Protein AF-A0A931AMH1-F1 (afdb_monomer)

Radius of gyration: 20.1 Å; Cα contacts (8 Å, |Δi|>4): 248; chains: 1; bounding box: 50×24×52 Å

Nearest PDB structures (foldseek):
  8dss-assembly1_B  TM=9.669E-01  e=6.186E-05  Geobacillus stearothermophilus ATCC 7953
  2oce-assembly1_A  TM=9.266E-01  e=1.144E-02  Pseudomonas aeruginosa PAO1
  3bzk-assembly1_A  TM=8.838E-01  e=1.573E-02  Pseudomonas aeruginosa
  5ol9-assembly1_A  TM=8.889E-01  e=2.972E-02  Homo sapiens
  8dl1-assembly4_D  TM=6.993E-01  e=5.617E-02  Bacteroides ovatus ATCC 8483

Sequence (151 aa):
MININTANLKELQNVKGIGQKTAESIIEYRNNNGEFSYLRDLLEINGIGAKTLESIKPQITAGEGDDIKNTTIEFNPEEYDLDQPEQVHLVGSMNNWDPADKSYPLKKGEGEVWKNTFKLKEGAEYKIMYDSSSWEEDKHVGYYGSNLVVE

Secondary structure (DSSP, 8-state):
-EETTT--HHHHHTSTT--HHHHHHHHHHHHHH---SSGGGGGGSTT--HHHHHHHGGGEE-STTTTEEEEEEEE-GGGGT----S-EEEEEGGGTT-TT--SSB-EE-SSS-EEEEEEEETT--EEEEES-S-GGG--EEE--S---B--

Structure (mmCIF, N/CA/C/O backbone):
data_AF-A0A931AMH1-F1
#
_entry.id   AF-A0A931AMH1-F1
#
loop_
_atom_site.group_PDB
_atom_site.id
_atom_site.type_symbol
_atom_site.label_atom_id
_atom_site.label_alt_id
_atom_site.label_comp_id
_atom_site.label_asym_id
_atom_site.label_entity_id
_atom_site.label_seq_id
_atom_site.pdbx_PDB_ins_code
_atom_site.Cartn_x
_atom_site.Cartn_y
_atom_site.Cartn_z
_atom_site.occupancy
_atom_site.B_iso_or_equiv
_atom_site.auth_seq_id
_atom_site.auth_comp_id
_atom_site.auth_asym_id
_atom_site.auth_atom_id
_atom_site.pdbx_PDB_model_num
ATOM 1 N N . MET A 1 1 ? -1.155 3.596 17.320 1.00 85.62 1 MET A N 1
ATOM 2 C CA . MET A 1 1 ? -2.426 3.424 16.587 1.00 85.62 1 MET A CA 1
ATOM 3 C C . MET A 1 1 ? -3.302 2.458 17.367 1.00 85.62 1 MET A C 1
ATOM 5 O O . MET A 1 1 ? -2.756 1.605 18.057 1.00 85.62 1 MET A O 1
ATOM 9 N N . ILE A 1 2 ? -4.620 2.618 17.303 1.00 94.62 2 ILE A N 1
ATOM 10 C CA . ILE A 1 2 ? -5.613 1.740 17.935 1.00 94.62 2 ILE A CA 1
ATOM 11 C C . ILE A 1 2 ? -6.094 0.731 16.889 1.00 94.62 2 ILE A C 1
ATOM 13 O O . ILE A 1 2 ? -6.515 1.128 15.806 1.00 94.62 2 ILE A O 1
ATOM 17 N N . ASN A 1 3 ? -6.022 -0.564 17.196 1.00 95.62 3 ASN A N 1
ATOM 18 C CA . ASN A 1 3 ? -6.465 -1.600 16.266 1.00 95.62 3 ASN A CA 1
ATOM 19 C C . ASN A 1 3 ? -7.995 -1.758 16.328 1.00 95.62 3 ASN A C 1
ATOM 21 O O . ASN A 1 3 ? -8.531 -2.145 17.363 1.00 95.62 3 ASN A O 1
ATOM 25 N N . ILE A 1 4 ? -8.700 -1.488 15.229 1.00 96.62 4 ILE A N 1
ATOM 26 C CA . ILE A 1 4 ? -10.172 -1.529 15.182 1.00 96.62 4 ILE A CA 1
ATOM 27 C C . ILE A 1 4 ? -10.767 -2.935 15.308 1.00 96.62 4 ILE A C 1
ATOM 29 O O . ILE A 1 4 ? -11.938 -3.054 15.663 1.00 96.62 4 ILE A O 1
ATOM 33 N N . ASN A 1 5 ? -9.988 -3.990 15.069 1.00 96.44 5 ASN A N 1
ATOM 34 C CA . ASN A 1 5 ? -10.425 -5.382 15.181 1.00 96.44 5 ASN A CA 1
ATOM 35 C C . ASN A 1 5 ? -10.315 -5.918 16.613 1.00 96.44 5 ASN A C 1
ATOM 37 O O . ASN A 1 5 ? -11.096 -6.779 17.008 1.00 96.44 5 ASN A O 1
ATOM 41 N N . THR A 1 6 ? -9.426 -5.353 17.435 1.00 96.31 6 THR A N 1
ATOM 42 C CA . THR A 1 6 ? -9.176 -5.851 18.801 1.00 96.31 6 THR A CA 1
ATOM 43 C C . THR A 1 6 ? -9.514 -4.855 19.905 1.00 96.31 6 THR A C 1
ATOM 45 O O . THR A 1 6 ? -9.796 -5.269 21.029 1.00 96.31 6 THR A O 1
ATOM 48 N N . ALA A 1 7 ? -9.557 -3.554 19.602 1.00 97.56 7 ALA A N 1
ATOM 49 C CA . ALA A 1 7 ? -9.831 -2.515 20.587 1.00 97.56 7 ALA A CA 1
ATOM 50 C C . ALA A 1 7 ? -11.196 -2.704 21.254 1.00 97.56 7 ALA A C 1
ATOM 52 O O . ALA A 1 7 ? -12.192 -3.050 20.607 1.00 97.56 7 ALA A O 1
ATOM 53 N N . ASN A 1 8 ? -11.247 -2.449 22.556 1.00 97.81 8 ASN A N 1
ATOM 54 C CA . ASN A 1 8 ? -12.484 -2.413 23.321 1.00 97.81 8 ASN A CA 1
ATOM 55 C C . ASN A 1 8 ? -13.201 -1.057 23.179 1.00 97.81 8 ASN A C 1
ATOM 57 O O . ASN A 1 8 ? -12.676 -0.090 22.625 1.00 97.81 8 ASN A O 1
ATOM 61 N N . LEU A 1 9 ? -14.414 -0.967 23.730 1.00 97.69 9 LEU A N 1
ATOM 62 C CA . LEU A 1 9 ? -15.271 0.213 23.603 1.00 97.69 9 LEU A CA 1
ATOM 63 C C . LEU A 1 9 ? -14.611 1.512 24.105 1.00 97.69 9 LEU A C 1
ATOM 65 O O . LEU A 1 9 ? -14.827 2.575 23.526 1.00 97.69 9 LEU A O 1
ATOM 69 N N . LYS A 1 10 ? -13.826 1.452 25.189 1.00 97.44 10 LYS A N 1
ATOM 7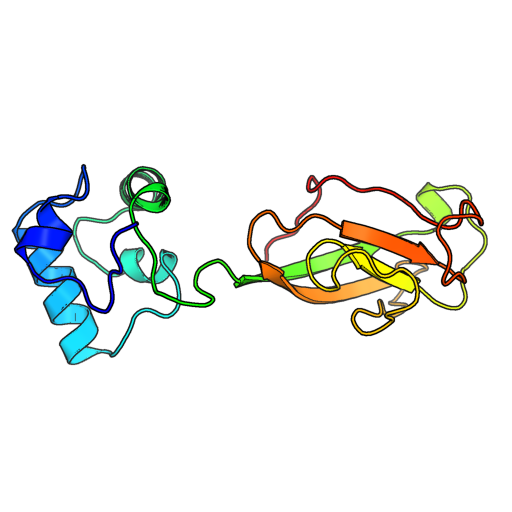0 C CA . LYS A 1 10 ? -13.149 2.637 25.743 1.00 97.44 10 LYS A CA 1
ATOM 71 C C . LYS A 1 10 ? -11.965 3.053 24.879 1.00 97.44 10 LYS A C 1
ATOM 73 O O . LYS A 1 10 ? -11.748 4.242 24.685 1.00 97.44 10 LYS A O 1
ATOM 78 N N . GLU A 1 11 ? -11.218 2.087 24.355 1.00 97.81 11 GLU A N 1
ATOM 79 C CA . GLU A 1 11 ? -10.095 2.348 23.455 1.00 97.81 11 GLU A CA 1
ATOM 80 C C . GLU A 1 11 ? -10.569 3.001 22.158 1.00 97.81 11 GLU A C 1
ATOM 82 O O . GLU A 1 11 ? -10.016 4.022 21.765 1.00 97.81 11 GLU A O 1
ATOM 87 N N . LEU A 1 12 ? -11.643 2.492 21.547 1.00 97.81 12 LEU A N 1
ATOM 88 C CA . LEU A 1 12 ? -12.232 3.095 20.346 1.00 97.81 12 LEU A CA 1
ATOM 89 C C . LEU A 1 12 ? -12.693 4.540 20.583 1.00 97.81 12 LEU A C 1
ATOM 91 O O . LEU A 1 12 ? -12.481 5.396 19.731 1.00 97.81 12 LEU A O 1
ATOM 95 N N . GLN A 1 13 ? -13.253 4.842 21.757 1.00 97.19 13 GLN A N 1
ATOM 96 C CA . GLN A 1 13 ? -13.655 6.207 22.124 1.00 97.19 13 GLN A CA 1
ATOM 97 C C . GLN A 1 13 ? -12.479 7.173 22.342 1.00 97.19 13 GLN A C 1
ATOM 99 O O . GLN A 1 13 ? -12.686 8.385 22.365 1.00 97.19 13 GLN A O 1
ATOM 104 N N . ASN A 1 14 ? -11.245 6.677 22.479 1.00 96.75 14 ASN A N 1
ATOM 105 C CA . ASN A 1 14 ? -10.063 7.543 22.540 1.00 96.75 14 ASN A CA 1
ATOM 106 C C . ASN A 1 14 ? -9.655 8.081 21.159 1.00 96.75 14 ASN A C 1
ATOM 108 O O . ASN A 1 14 ? -8.853 9.013 21.079 1.00 96.75 14 ASN A O 1
ATOM 112 N N . VAL A 1 15 ? -10.194 7.519 20.072 1.00 96.69 15 VAL A N 1
ATOM 113 C CA . VAL A 1 15 ? -9.970 8.019 18.714 1.00 96.69 15 VAL A CA 1
ATOM 114 C C . VAL A 1 15 ? -10.771 9.305 18.528 1.00 96.69 15 VAL A C 1
ATOM 116 O O . VAL A 1 15 ? -12.004 9.302 18.559 1.00 96.69 15 VAL A O 1
ATOM 119 N N . LYS A 1 16 ? -10.086 10.432 18.306 1.00 94.75 16 LYS A N 1
ATOM 120 C CA . LYS A 1 16 ? -10.756 11.728 18.128 1.00 94.75 16 LYS A CA 1
ATOM 121 C C . LYS A 1 16 ? -11.678 11.676 16.913 1.00 94.75 16 LYS A C 1
ATOM 123 O O . LYS A 1 16 ? -11.189 11.539 15.799 1.00 94.75 16 LYS A O 1
ATOM 128 N N . GLY A 1 17 ? -12.982 11.834 17.134 1.00 92.75 17 GLY A N 1
ATOM 129 C CA . GLY A 1 17 ? -14.011 11.721 16.092 1.00 92.75 17 GLY A CA 1
ATOM 130 C C . GLY A 1 17 ? -14.864 10.452 16.186 1.00 92.75 17 GLY A C 1
ATOM 131 O O . GLY A 1 17 ? -15.881 10.376 15.504 1.00 92.75 17 GLY A O 1
ATOM 132 N N . ILE A 1 18 ? -14.515 9.501 17.060 1.00 96.56 18 ILE A N 1
ATOM 133 C CA . ILE A 1 18 ? -15.337 8.326 17.370 1.00 96.56 18 ILE A CA 1
ATOM 134 C C . ILE A 1 18 ? -16.035 8.540 18.717 1.00 96.56 18 ILE A C 1
ATOM 136 O O . ILE A 1 18 ? -15.407 8.556 19.773 1.00 96.56 18 ILE A O 1
ATOM 140 N N . GLY A 1 19 ? -17.357 8.707 18.680 1.00 96.12 19 GLY A N 1
ATOM 141 C CA . GLY A 1 19 ? -18.198 8.728 19.879 1.00 96.12 19 GLY A CA 1
ATOM 142 C C . GLY A 1 19 ? -18.664 7.329 20.290 1.00 96.12 19 GLY A C 1
ATOM 143 O O . GLY A 1 19 ? -18.517 6.372 19.532 1.00 96.12 19 GLY A O 1
ATOM 144 N N . GLN A 1 20 ? -19.298 7.223 21.462 1.00 96.94 20 GLN A N 1
ATOM 145 C CA . GLN A 1 20 ? -19.800 5.953 22.009 1.00 96.94 20 GLN A CA 1
ATOM 146 C C . GLN A 1 20 ? -20.623 5.140 20.995 1.00 96.94 20 GLN A C 1
ATOM 148 O O . GLN A 1 20 ? -20.297 3.983 20.758 1.00 96.94 20 GLN A O 1
ATOM 153 N N . LYS A 1 21 ? -21.628 5.750 20.348 1.00 97.38 21 LYS A N 1
ATOM 154 C CA . LYS A 1 21 ? -22.489 5.050 19.375 1.00 97.38 21 LYS A CA 1
ATOM 155 C C . LYS A 1 21 ? -21.701 4.481 18.197 1.00 97.38 21 LYS A C 1
ATOM 157 O O . LYS A 1 21 ? -21.946 3.366 17.771 1.00 97.38 21 LYS A O 1
ATOM 162 N N . THR A 1 22 ? -20.740 5.241 17.677 1.00 97.38 22 THR A N 1
ATOM 163 C CA . THR A 1 22 ? -19.891 4.787 16.571 1.00 97.38 22 THR A CA 1
ATOM 164 C C . THR A 1 22 ? -18.983 3.643 17.015 1.00 97.38 22 THR A C 1
ATOM 166 O O . THR A 1 22 ? -18.840 2.668 16.288 1.00 97.38 22 THR A O 1
ATOM 169 N N . ALA A 1 23 ? -18.408 3.723 18.219 1.00 98.00 23 ALA A N 1
ATOM 170 C CA . ALA A 1 23 ? -17.595 2.648 18.780 1.00 98.00 23 ALA A CA 1
ATOM 171 C C . ALA A 1 23 ? -18.405 1.355 18.996 1.00 98.00 23 ALA A C 1
ATOM 173 O O . ALA A 1 23 ? -17.910 0.271 18.696 1.00 98.00 23 ALA A O 1
ATOM 174 N N . GLU A 1 24 ? -19.650 1.468 19.467 1.00 98.06 24 GLU A N 1
ATOM 175 C CA . GLU A 1 24 ? -20.591 0.345 19.574 1.00 98.06 24 GLU A CA 1
ATOM 176 C C . GLU A 1 24 ? -20.858 -0.275 18.196 1.00 98.06 24 GLU A C 1
ATOM 178 O O . GLU A 1 24 ? -20.693 -1.484 18.045 1.00 98.06 24 GLU A O 1
ATOM 183 N N . SER A 1 25 ? -21.147 0.544 17.178 1.00 98.00 25 SER A N 1
ATOM 184 C CA . SER A 1 25 ? -21.373 0.065 15.808 1.00 98.00 25 SER A CA 1
ATOM 185 C C . SER A 1 25 ? -20.157 -0.649 15.204 1.00 98.00 25 SER A C 1
ATOM 187 O O . SER A 1 25 ? -20.331 -1.635 14.497 1.00 98.00 25 SER A O 1
ATOM 189 N N . ILE A 1 26 ? -18.925 -0.196 15.478 1.00 97.81 26 ILE A N 1
ATOM 190 C CA . ILE A 1 26 ? -17.696 -0.879 15.021 1.00 97.81 26 ILE A CA 1
ATOM 191 C C . ILE A 1 26 ? -17.608 -2.285 15.627 1.00 97.81 26 ILE A C 1
ATOM 193 O O . ILE A 1 26 ? -17.328 -3.252 14.918 1.00 97.81 26 ILE A O 1
ATOM 197 N N . ILE A 1 27 ? -17.845 -2.405 16.939 1.00 97.88 27 ILE A N 1
ATOM 198 C CA . ILE A 1 27 ? -17.795 -3.692 17.647 1.00 97.88 27 ILE A CA 1
ATOM 199 C C . ILE A 1 27 ? -18.906 -4.618 17.146 1.00 97.88 27 ILE A C 1
ATOM 201 O O . ILE A 1 27 ? -18.655 -5.793 16.890 1.00 97.88 27 ILE A O 1
ATOM 205 N N . GLU A 1 28 ? -20.122 -4.097 16.993 1.00 97.62 28 GLU A N 1
ATOM 206 C CA . GLU A 1 28 ? -21.252 -4.854 16.461 1.00 97.62 28 GLU A CA 1
ATOM 207 C C . GLU A 1 28 ? -20.964 -5.361 15.046 1.00 97.62 28 GLU A C 1
ATOM 209 O O . GLU A 1 28 ? -21.140 -6.548 14.769 1.00 97.62 28 GLU A O 1
ATOM 214 N N . TYR A 1 29 ? -20.452 -4.494 14.170 1.00 97.75 29 TYR A N 1
ATOM 215 C CA . TYR A 1 29 ? -20.118 -4.870 12.805 1.00 97.75 29 TYR A CA 1
ATOM 216 C C . TYR A 1 29 ? -19.104 -6.010 12.768 1.00 97.75 29 TYR A C 1
ATOM 218 O O . TYR A 1 29 ? -19.375 -7.012 12.107 1.00 97.75 29 TYR A O 1
ATOM 226 N N . ARG A 1 30 ? -17.978 -5.904 13.491 1.00 96.19 30 ARG A N 1
ATOM 227 C CA . ARG A 1 30 ? -16.945 -6.953 13.444 1.00 96.19 30 ARG A CA 1
ATOM 228 C C . ARG A 1 30 ? -17.396 -8.272 14.074 1.00 96.19 30 ARG A C 1
ATOM 230 O O . ARG A 1 30 ? -16.957 -9.337 13.656 1.00 96.19 30 ARG A O 1
ATOM 237 N N . ASN A 1 31 ? -18.314 -8.220 15.041 1.00 96.75 31 ASN A N 1
ATOM 238 C CA . ASN A 1 31 ? -18.914 -9.423 15.620 1.00 96.75 31 ASN A CA 1
ATOM 239 C C . ASN A 1 31 ? -19.862 -10.128 14.638 1.00 96.75 31 ASN A C 1
ATOM 241 O O . ASN A 1 31 ? -19.941 -11.354 14.646 1.00 96.75 31 ASN A O 1
ATOM 245 N N . ASN A 1 32 ? -20.578 -9.366 13.807 1.00 96.88 32 ASN A N 1
ATOM 246 C CA . ASN A 1 32 ? -21.582 -9.903 12.888 1.00 96.88 32 ASN A CA 1
ATOM 247 C C . ASN A 1 32 ? -21.011 -10.278 11.511 1.00 96.88 32 ASN A C 1
ATOM 249 O O . ASN A 1 32 ? -21.505 -11.211 10.885 1.00 96.88 32 ASN A O 1
ATOM 253 N N . ASN A 1 33 ? -19.989 -9.560 11.038 1.00 95.38 33 ASN A N 1
ATOM 254 C CA . ASN A 1 33 ? -19.455 -9.678 9.675 1.00 95.38 33 ASN A CA 1
ATOM 255 C C . ASN A 1 33 ? -18.011 -10.203 9.629 1.00 95.38 33 ASN A C 1
ATOM 257 O O . ASN A 1 33 ? -17.523 -10.538 8.552 1.00 95.38 33 ASN A O 1
ATOM 261 N N . GLY A 1 34 ? -17.338 -10.303 10.778 1.00 93.81 34 GLY A N 1
ATOM 262 C CA . GLY A 1 34 ? -15.912 -10.613 10.865 1.00 93.81 34 GLY A CA 1
ATOM 263 C C . GLY A 1 34 ? -15.025 -9.365 10.876 1.00 93.81 34 GLY A C 1
ATOM 264 O O . GLY A 1 34 ? -15.501 -8.232 10.874 1.00 93.81 34 GLY A O 1
ATOM 265 N N . GLU A 1 35 ? -13.713 -9.583 10.933 1.00 93.94 35 GLU A N 1
ATOM 266 C CA . GLU A 1 35 ? -12.716 -8.514 11.021 1.00 93.94 35 GLU A CA 1
ATOM 267 C C . GLU A 1 35 ? -12.706 -7.617 9.774 1.00 93.94 35 GLU A C 1
ATOM 269 O O . GLU A 1 35 ? -12.890 -8.072 8.644 1.00 93.94 35 GLU A O 1
ATOM 274 N N . PHE A 1 36 ? -12.445 -6.328 9.983 1.00 93.62 36 PHE A N 1
ATOM 275 C CA . PHE A 1 36 ? -12.185 -5.386 8.902 1.00 93.62 36 PHE A CA 1
ATOM 276 C C . PHE A 1 36 ? -10.852 -5.735 8.241 1.00 93.62 36 PHE A C 1
ATOM 278 O O . PHE A 1 36 ? -9.845 -5.878 8.937 1.00 93.62 36 PHE A O 1
ATOM 285 N N . SER A 1 37 ? -10.838 -5.843 6.913 1.00 86.19 37 SER A N 1
ATOM 286 C CA . SER A 1 37 ? -9.602 -6.095 6.161 1.00 86.19 37 SER A CA 1
ATOM 287 C C . SER A 1 37 ? -8.852 -4.795 5.888 1.00 86.19 37 SER A C 1
ATOM 289 O O . SER A 1 37 ? -7.624 -4.770 5.911 1.00 86.19 37 SER A O 1
ATOM 291 N N . TYR A 1 38 ? -9.601 -3.713 5.667 1.00 87.62 38 TYR A N 1
ATOM 292 C CA . TYR A 1 38 ? -9.069 -2.388 5.374 1.00 87.62 38 TYR A CA 1
ATOM 293 C C . TYR A 1 38 ? -9.802 -1.327 6.191 1.00 87.62 38 TYR A C 1
ATOM 295 O O . TYR A 1 38 ? -11.013 -1.403 6.384 1.00 87.62 38 TYR A O 1
ATOM 303 N N . LEU A 1 39 ? -9.127 -0.241 6.574 1.00 91.38 39 LEU A N 1
ATOM 304 C CA . LEU A 1 39 ? -9.786 0.905 7.214 1.00 91.38 39 LEU A CA 1
ATOM 305 C C . LEU A 1 39 ? -10.911 1.504 6.363 1.00 91.38 39 LEU A C 1
ATOM 307 O O . LEU A 1 39 ? -11.825 2.119 6.906 1.00 91.38 39 LEU A O 1
ATOM 311 N N . ARG A 1 40 ? -10.872 1.332 5.035 1.00 89.69 40 ARG A N 1
ATOM 312 C CA . ARG A 1 40 ? -11.955 1.770 4.141 1.00 89.69 40 ARG A CA 1
ATOM 313 C C . ARG A 1 40 ? -13.275 1.050 4.421 1.00 89.69 40 ARG A C 1
ATOM 315 O O . ARG A 1 40 ? -14.321 1.660 4.226 1.00 89.69 40 ARG A O 1
ATOM 322 N N . ASP A 1 41 ? -13.231 -0.171 4.944 1.00 91.81 41 ASP A N 1
ATOM 323 C CA . ASP A 1 41 ? -14.417 -0.952 5.308 1.00 91.81 41 ASP A CA 1
ATOM 324 C C . ASP A 1 41 ? -15.208 -0.280 6.449 1.00 91.81 41 ASP A C 1
ATOM 326 O O . ASP A 1 41 ? -16.407 -0.498 6.600 1.00 91.81 41 ASP A O 1
ATOM 330 N N . LEU A 1 42 ? -14.584 0.629 7.214 1.00 95.00 42 LEU A N 1
ATOM 331 C CA . LEU A 1 42 ? -15.285 1.450 8.207 1.00 95.00 42 LEU A CA 1
ATOM 332 C C . LEU A 1 42 ? -16.323 2.402 7.594 1.00 95.00 42 LEU A C 1
ATOM 334 O O . LEU A 1 42 ? -17.136 2.943 8.339 1.00 95.00 42 LEU A O 1
ATOM 338 N N . LEU A 1 43 ? -16.321 2.621 6.273 1.00 95.38 43 LEU A N 1
ATOM 339 C CA . LEU A 1 43 ? -17.358 3.409 5.595 1.00 95.38 43 LEU A CA 1
ATOM 340 C C . LEU A 1 43 ? -18.750 2.760 5.676 1.00 95.38 43 LEU A C 1
ATOM 342 O O . LEU A 1 43 ? -19.746 3.463 5.517 1.00 95.38 43 LEU A O 1
ATOM 346 N N . GLU A 1 44 ? -18.827 1.463 5.986 1.00 94.88 44 GLU A N 1
ATOM 347 C CA . GLU A 1 44 ? -20.086 0.756 6.256 1.00 94.88 44 GLU A CA 1
ATOM 348 C C . GLU A 1 44 ? -20.689 1.130 7.627 1.00 94.88 44 GLU A C 1
ATOM 350 O O . GLU A 1 44 ? -21.851 0.841 7.919 1.00 94.88 44 GLU A O 1
ATOM 355 N N . ILE A 1 45 ? -19.920 1.799 8.494 1.00 96.69 45 ILE A N 1
ATOM 356 C CA . ILE A 1 45 ? -20.340 2.151 9.850 1.00 96.69 45 ILE A CA 1
ATOM 357 C C . ILE A 1 45 ? -21.044 3.504 9.861 1.00 96.69 45 ILE A C 1
ATOM 359 O O . ILE A 1 45 ? -20.469 4.549 9.549 1.00 96.69 45 ILE A O 1
ATOM 363 N N . ASN A 1 46 ? -22.294 3.512 10.330 1.00 92.06 46 ASN A N 1
ATOM 364 C CA . ASN A 1 46 ? -23.052 4.749 10.484 1.00 92.06 46 ASN A CA 1
ATOM 365 C C . ASN A 1 46 ? -22.308 5.751 11.395 1.00 92.06 46 ASN A C 1
ATOM 367 O O . ASN A 1 46 ? -21.935 5.441 12.529 1.00 92.06 46 ASN A O 1
ATOM 371 N N . GLY A 1 47 ? -22.094 6.964 10.881 1.00 91.25 47 GLY A N 1
ATOM 372 C CA . GLY A 1 47 ? -21.313 8.014 11.541 1.00 91.25 47 GLY A CA 1
ATOM 373 C C . GLY A 1 47 ? -19.857 8.119 11.070 1.00 91.25 47 GLY A C 1
ATOM 374 O O . GLY A 1 47 ? -19.201 9.113 11.386 1.00 91.25 47 GLY A O 1
ATOM 375 N N . ILE A 1 48 ? -19.364 7.172 10.263 1.00 96.31 48 ILE A N 1
ATOM 376 C CA . ILE A 1 48 ? -18.041 7.237 9.629 1.00 96.31 48 ILE A CA 1
ATOM 377 C C . ILE A 1 48 ? -18.207 7.482 8.126 1.00 96.31 48 ILE A C 1
ATOM 379 O O . ILE A 1 48 ? -18.302 6.568 7.319 1.00 96.31 48 ILE A O 1
ATOM 383 N N . GLY A 1 49 ? -18.230 8.757 7.735 1.00 95.31 49 GLY A N 1
ATOM 384 C CA . GLY A 1 49 ? -18.103 9.145 6.326 1.00 95.31 49 GLY A CA 1
ATOM 385 C C . GLY A 1 49 ? -16.639 9.286 5.902 1.00 95.31 49 GLY A C 1
ATOM 386 O O . GLY A 1 49 ? -15.750 9.333 6.752 1.00 95.31 49 GLY A O 1
ATOM 387 N N . ALA A 1 50 ? -16.389 9.468 4.601 1.00 93.75 50 ALA A N 1
ATOM 388 C CA . ALA A 1 50 ? -15.038 9.637 4.047 1.00 93.75 50 ALA A CA 1
ATOM 389 C C . ALA A 1 50 ? -14.199 10.682 4.805 1.00 93.75 50 ALA A C 1
ATOM 391 O O . ALA A 1 50 ? -13.071 10.409 5.193 1.00 93.75 50 ALA A O 1
ATOM 392 N N . LYS A 1 51 ? -14.774 11.853 5.115 1.00 94.12 51 LYS A N 1
ATOM 393 C CA . LYS A 1 51 ? -14.076 12.902 5.878 1.00 94.12 51 LYS A CA 1
ATOM 394 C C . LYS A 1 51 ? -13.704 12.461 7.298 1.00 94.12 51 LYS A C 1
ATOM 396 O O . LYS A 1 51 ? -12.613 12.775 7.769 1.00 94.12 51 LYS A O 1
ATOM 401 N N . THR A 1 52 ? -14.608 11.756 7.978 1.00 95.38 52 THR A N 1
ATOM 402 C CA . THR A 1 52 ? -14.339 11.213 9.314 1.00 95.38 52 THR A CA 1
ATOM 403 C C . THR A 1 52 ? -13.226 10.184 9.223 1.00 95.38 52 THR A C 1
ATOM 405 O O . THR A 1 52 ? -12.251 10.312 9.957 1.00 95.38 52 THR A O 1
ATOM 408 N N . LEU A 1 53 ? -13.327 9.239 8.281 1.00 95.25 53 LEU A N 1
ATOM 409 C CA . LEU A 1 53 ? -12.324 8.207 8.054 1.00 95.25 53 LEU A CA 1
ATOM 410 C C . LEU A 1 53 ? -10.930 8.810 7.833 1.00 95.25 53 LEU A C 1
ATOM 412 O O . LEU A 1 53 ? -9.997 8.446 8.540 1.00 95.25 53 LEU A O 1
ATOM 416 N N . GLU A 1 54 ? -10.796 9.787 6.934 1.00 93.62 54 GLU A N 1
ATOM 417 C CA . GLU A 1 54 ? -9.520 10.478 6.693 1.00 93.62 54 GLU A CA 1
ATOM 418 C C . GLU A 1 54 ? -8.957 11.130 7.965 1.00 93.62 54 GLU A C 1
ATOM 420 O O . GLU A 1 54 ? -7.759 11.062 8.224 1.00 93.62 54 GLU A O 1
ATOM 425 N N . SER A 1 55 ? -9.814 11.716 8.810 1.00 94.81 55 SER A N 1
ATOM 426 C CA . SER A 1 55 ? -9.369 12.348 10.061 1.00 94.81 55 SER A CA 1
ATOM 427 C C . SER A 1 55 ? -8.935 11.353 11.147 1.00 94.81 55 SER A C 1
ATOM 429 O O . SER A 1 55 ? -8.096 11.682 11.991 1.00 94.81 55 SER A O 1
ATOM 431 N N . ILE A 1 56 ? -9.494 10.137 11.140 1.00 95.31 56 ILE A N 1
ATOM 432 C CA . ILE A 1 56 ? -9.198 9.109 12.147 1.00 95.31 56 ILE A CA 1
ATOM 433 C C . ILE A 1 56 ? -8.111 8.137 11.701 1.00 95.31 56 ILE A C 1
ATOM 435 O O . ILE A 1 56 ? -7.431 7.604 12.571 1.00 95.31 56 ILE A O 1
ATOM 439 N N . LYS A 1 57 ? -7.896 7.954 10.390 1.00 91.94 57 LYS A N 1
ATOM 440 C CA . LYS A 1 57 ? -6.886 7.057 9.799 1.00 91.94 57 LYS A CA 1
ATOM 441 C C . LYS A 1 57 ? -5.521 7.105 10.501 1.00 91.94 57 LYS A C 1
ATOM 443 O O . LYS A 1 57 ? -5.045 6.046 10.888 1.00 91.94 57 LYS A O 1
ATOM 448 N N . PRO A 1 58 ? -4.919 8.278 10.793 1.00 92.94 58 PRO A N 1
ATOM 449 C CA . PRO A 1 58 ? -3.610 8.337 11.460 1.00 92.94 58 PRO A CA 1
ATOM 450 C C . PRO A 1 58 ? -3.595 7.780 12.895 1.00 92.94 58 PRO A C 1
ATOM 452 O O . PRO A 1 58 ? -2.534 7.587 13.488 1.00 92.94 58 PRO A O 1
ATOM 455 N N . GLN A 1 59 ? -4.768 7.584 13.500 1.00 95.19 59 GLN A N 1
ATOM 456 C CA . GLN A 1 59 ? -4.934 7.140 14.882 1.00 95.19 59 GLN A CA 1
ATOM 457 C C . GLN A 1 59 ? -5.240 5.642 14.980 1.00 95.19 59 GLN A C 1
ATOM 459 O O . GLN A 1 59 ? -5.105 5.081 16.070 1.00 95.19 59 GLN A O 1
ATOM 464 N N . ILE A 1 60 ? -5.629 4.989 13.881 1.00 94.69 60 ILE A N 1
ATOM 465 C CA . ILE A 1 60 ? -6.181 3.630 13.874 1.00 94.69 60 ILE A CA 1
ATOM 466 C C . ILE A 1 60 ? -5.479 2.718 12.862 1.00 94.69 60 ILE A C 1
ATOM 468 O O . ILE A 1 60 ? -4.705 3.180 12.037 1.00 94.69 60 ILE A O 1
ATOM 472 N N . THR A 1 61 ? -5.727 1.416 12.961 1.00 93.25 61 THR A N 1
ATOM 473 C CA . THR A 1 61 ? -5.270 0.396 12.005 1.00 93.25 61 THR A CA 1
ATOM 474 C C . THR A 1 61 ? -6.239 -0.783 12.011 1.00 93.25 61 THR A C 1
ATOM 476 O O . THR A 1 61 ? -6.813 -1.077 13.062 1.00 93.25 61 THR A O 1
ATOM 479 N N . ALA A 1 62 ? -6.419 -1.471 10.884 1.00 91.12 62 ALA A N 1
ATOM 480 C CA . ALA A 1 62 ? -7.122 -2.760 10.846 1.00 91.12 62 ALA A CA 1
ATOM 481 C C . ALA A 1 62 ? -6.222 -3.962 11.219 1.00 91.12 62 ALA A C 1
ATOM 483 O O . ALA A 1 62 ? -6.706 -5.080 11.364 1.00 91.12 62 ALA A O 1
ATOM 484 N N . GLY A 1 63 ? -4.929 -3.743 11.477 1.00 85.62 63 GLY A N 1
ATOM 485 C CA . GLY A 1 63 ? -3.965 -4.798 11.799 1.00 85.62 63 GLY A CA 1
ATOM 486 C C . GLY A 1 63 ? -2.864 -4.912 10.748 1.00 85.62 63 GLY A C 1
ATOM 487 O O . GLY A 1 63 ? -2.640 -3.989 9.966 1.00 85.62 63 GLY A O 1
ATOM 488 N N . GLU A 1 64 ? -2.136 -6.030 10.759 1.00 76.00 64 GLU A N 1
ATOM 489 C CA . GLU A 1 64 ? -1.079 -6.272 9.774 1.00 76.00 64 GLU A CA 1
ATOM 490 C C . GLU A 1 64 ? -1.663 -6.313 8.357 1.00 76.00 64 GLU A C 1
ATOM 492 O O . GLU A 1 64 ? -2.542 -7.115 8.058 1.00 76.00 64 GLU A O 1
ATOM 497 N N . GLY A 1 65 ? -1.153 -5.446 7.481 1.00 71.81 65 GLY A N 1
ATOM 498 C CA . GLY A 1 65 ? -1.533 -5.411 6.072 1.00 71.81 65 GLY A CA 1
ATOM 499 C C . GLY A 1 65 ? -2.685 -4.473 5.709 1.00 71.81 65 GLY A C 1
ATOM 500 O O . GLY A 1 65 ? -3.011 -4.369 4.532 1.00 71.81 65 GLY A O 1
ATOM 501 N N . ASP A 1 66 ? -3.253 -3.749 6.673 1.00 74.31 66 ASP A N 1
ATOM 502 C CA . ASP A 1 66 ? -4.262 -2.700 6.446 1.00 74.31 66 ASP A CA 1
ATOM 503 C C . ASP A 1 66 ? -3.769 -1.565 5.528 1.00 74.31 66 ASP A C 1
ATOM 505 O O . ASP A 1 66 ? -4.522 -0.954 4.770 1.00 74.31 66 ASP A O 1
ATOM 509 N N . ASP A 1 67 ? -2.467 -1.310 5.567 1.00 76.44 67 ASP A N 1
ATOM 510 C CA . ASP A 1 67 ? -1.790 -0.368 4.694 1.00 76.44 67 ASP A CA 1
ATOM 511 C C . ASP A 1 67 ? -1.342 -0.997 3.368 1.00 76.44 67 ASP A C 1
ATOM 513 O O . ASP A 1 67 ? -0.811 -0.289 2.523 1.00 76.44 67 ASP A O 1
ATOM 517 N N . ILE A 1 68 ? -1.562 -2.289 3.115 1.00 82.81 68 ILE A N 1
ATOM 518 C CA . ILE A 1 68 ? -1.185 -2.921 1.845 1.00 82.81 68 ILE A CA 1
ATOM 519 C C . ILE A 1 68 ? -2.271 -2.670 0.793 1.00 82.81 68 ILE A C 1
ATOM 521 O O . ILE A 1 68 ? -3.396 -3.158 0.892 1.00 82.81 68 ILE A O 1
ATOM 525 N N . LYS A 1 69 ? -1.907 -1.960 -0.276 1.00 82.69 69 LYS A N 1
ATOM 526 C CA . LYS A 1 69 ? -2.772 -1.638 -1.416 1.00 82.69 69 LYS A CA 1
ATOM 527 C C . LYS A 1 69 ? -2.323 -2.375 -2.670 1.00 82.69 69 LYS A C 1
ATOM 529 O O . LYS A 1 69 ? -1.134 -2.623 -2.865 1.00 82.69 69 LYS A O 1
ATOM 534 N N . ASN A 1 70 ? -3.278 -2.706 -3.538 1.00 86.62 70 ASN A N 1
ATOM 535 C CA . ASN A 1 70 ? -2.952 -3.060 -4.915 1.00 86.62 70 ASN A CA 1
ATOM 536 C C . ASN A 1 70 ? -2.499 -1.783 -5.627 1.00 86.62 70 ASN A C 1
ATOM 538 O O . ASN A 1 70 ? -3.250 -0.817 -5.722 1.00 86.62 70 ASN A O 1
ATOM 542 N N . THR A 1 71 ? -1.265 -1.795 -6.102 1.00 85.88 71 THR A N 1
ATOM 543 C CA . THR A 1 71 ? -0.599 -0.669 -6.736 1.00 85.88 71 THR A CA 1
ATOM 544 C C . THR A 1 71 ? -0.168 -1.102 -8.123 1.00 85.88 71 THR A C 1
ATOM 546 O O . THR A 1 71 ? 0.677 -1.988 -8.274 1.00 85.88 71 THR A O 1
ATOM 549 N N . THR A 1 72 ? -0.771 -0.490 -9.135 1.00 90.69 72 THR A N 1
ATOM 550 C CA . THR A 1 72 ? -0.397 -0.687 -10.534 1.00 90.69 72 THR A CA 1
ATOM 551 C C . THR A 1 72 ? 0.771 0.224 -10.869 1.00 90.69 72 THR A C 1
ATOM 553 O O . THR A 1 72 ? 0.674 1.437 -10.692 1.00 90.69 72 THR A O 1
ATOM 556 N N . ILE A 1 73 ? 1.867 -0.366 -11.342 1.00 89.56 73 ILE A N 1
ATOM 557 C CA . ILE A 1 73 ? 3.028 0.368 -11.837 1.00 89.56 73 ILE A CA 1
ATOM 558 C C . ILE A 1 73 ? 3.089 0.234 -13.349 1.00 89.56 73 ILE A C 1
ATOM 560 O O . ILE A 1 73 ? 3.022 -0.880 -13.875 1.00 89.56 73 ILE A O 1
ATOM 564 N N . GLU A 1 74 ? 3.228 1.376 -14.012 1.00 91.31 74 GLU A N 1
ATOM 565 C CA . GLU A 1 74 ? 3.410 1.507 -15.451 1.00 91.31 74 GLU A CA 1
ATOM 566 C C . GLU A 1 74 ? 4.732 2.221 -15.730 1.00 91.31 74 GLU A C 1
ATOM 568 O O . GLU A 1 74 ? 5.112 3.150 -15.016 1.00 91.31 74 GLU A O 1
ATOM 573 N N . PHE A 1 75 ? 5.446 1.763 -16.750 1.00 90.25 75 PHE A N 1
ATOM 574 C CA . PHE A 1 75 ? 6.726 2.315 -17.165 1.00 90.25 75 PHE A CA 1
ATOM 575 C C . PHE A 1 75 ? 6.817 2.312 -18.686 1.00 90.25 75 PHE A C 1
ATOM 577 O O . PHE A 1 75 ? 6.755 1.251 -19.305 1.00 90.25 75 PHE A O 1
ATOM 584 N N . ASN A 1 76 ? 6.976 3.493 -19.277 1.00 91.00 76 ASN A N 1
ATOM 585 C CA . ASN A 1 76 ? 7.234 3.650 -20.700 1.00 91.00 76 ASN A CA 1
ATOM 586 C C . ASN A 1 76 ? 8.715 4.023 -20.920 1.00 91.00 76 ASN A C 1
ATOM 588 O O . ASN A 1 76 ? 9.088 5.151 -20.601 1.00 91.00 76 ASN A O 1
ATOM 592 N N . PRO A 1 77 ? 9.564 3.116 -21.443 1.00 89.88 77 PRO A N 1
ATOM 593 C CA . PRO A 1 77 ? 10.980 3.394 -21.695 1.00 89.88 77 PRO A CA 1
ATOM 594 C C . PRO A 1 77 ? 11.212 4.584 -22.638 1.00 89.88 77 PRO A C 1
ATOM 596 O O . PRO A 1 77 ? 12.168 5.333 -22.441 1.00 89.88 77 PRO A O 1
ATOM 599 N N . GLU A 1 78 ? 10.316 4.808 -23.607 1.00 89.25 78 GLU A N 1
ATOM 600 C CA . GLU A 1 78 ? 10.438 5.906 -24.577 1.00 89.25 78 GLU A CA 1
ATOM 601 C C . GLU A 1 78 ? 10.378 7.292 -23.912 1.00 89.25 78 GLU A C 1
ATOM 603 O O . GLU A 1 78 ? 11.006 8.230 -24.394 1.00 89.25 78 GLU A O 1
ATOM 608 N N . GLU A 1 79 ? 9.683 7.438 -22.774 1.00 88.06 79 GLU A N 1
ATOM 609 C CA . GLU A 1 79 ? 9.624 8.708 -22.023 1.00 88.06 79 GLU A CA 1
ATOM 610 C C . GLU A 1 79 ? 10.974 9.111 -21.408 1.00 88.06 79 GLU A C 1
ATOM 612 O O . GLU A 1 79 ? 11.138 10.245 -20.956 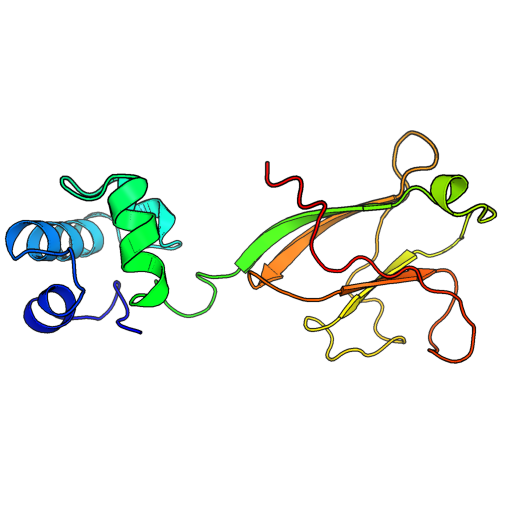1.00 88.06 79 GLU A O 1
ATOM 617 N N . TYR A 1 80 ? 11.932 8.184 -21.392 1.00 86.50 80 TYR A N 1
ATOM 618 C CA . TYR A 1 80 ? 13.263 8.349 -20.820 1.00 86.50 80 TYR A CA 1
ATOM 619 C C . TYR A 1 80 ? 14.375 8.218 -21.869 1.00 86.50 80 TYR A C 1
ATOM 621 O O . TYR A 1 80 ? 15.537 8.074 -21.491 1.00 86.50 80 TYR A O 1
ATOM 629 N N . ASP A 1 81 ? 14.030 8.236 -23.163 1.00 88.31 81 ASP A N 1
ATOM 630 C CA . ASP A 1 81 ? 14.965 7.992 -24.271 1.00 88.31 81 ASP A CA 1
ATOM 631 C C . ASP A 1 81 ? 15.728 6.653 -24.118 1.00 88.31 81 ASP A C 1
ATOM 633 O O . ASP A 1 81 ? 16.901 6.538 -24.484 1.00 88.31 81 ASP A O 1
ATOM 637 N N . LEU A 1 82 ? 15.078 5.634 -23.538 1.00 85.75 82 LEU A N 1
ATOM 638 C CA . LEU A 1 82 ? 15.666 4.312 -23.315 1.00 85.75 82 LEU A CA 1
ATOM 639 C C . LEU A 1 82 ? 15.305 3.350 -24.449 1.00 85.75 82 LEU A C 1
ATOM 641 O O . LEU A 1 82 ? 14.131 3.169 -24.774 1.00 85.75 82 LEU A O 1
ATOM 645 N N . ASP A 1 83 ? 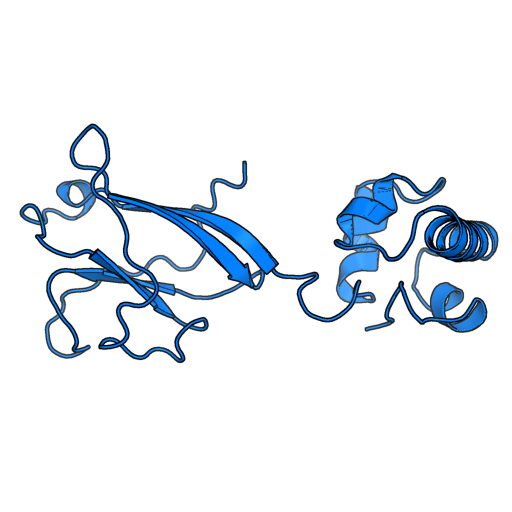16.314 2.664 -24.987 1.00 84.12 83 ASP A N 1
ATOM 646 C CA . ASP A 1 83 ? 16.108 1.542 -25.903 1.00 84.12 83 ASP A CA 1
ATOM 647 C C . ASP A 1 83 ? 15.409 0.382 -25.181 1.00 84.12 83 ASP A C 1
ATOM 649 O O . ASP A 1 83 ? 15.726 0.082 -24.029 1.00 84.12 83 ASP A O 1
ATOM 653 N N . GLN A 1 84 ? 14.465 -0.269 -25.872 1.00 85.44 84 GLN A N 1
ATOM 654 C CA . GLN A 1 84 ? 13.564 -1.291 -25.327 1.00 85.44 84 GLN A CA 1
ATOM 655 C C . GLN A 1 84 ? 14.280 -2.292 -24.394 1.00 85.44 84 GLN A C 1
ATOM 657 O O . GLN A 1 84 ? 14.945 -3.205 -24.894 1.00 85.44 84 GLN A O 1
ATOM 662 N N . PRO A 1 85 ? 14.106 -2.184 -23.062 1.00 92.31 85 PRO A N 1
ATOM 663 C CA . PRO A 1 85 ? 14.791 -3.067 -22.131 1.00 92.31 85 PRO A CA 1
ATOM 664 C C . PRO A 1 85 ? 14.276 -4.502 -22.257 1.00 92.31 85 PRO A C 1
ATOM 666 O O . PRO A 1 85 ? 13.127 -4.727 -22.648 1.00 92.31 85 PRO A O 1
ATOM 669 N N . GLU A 1 86 ? 15.098 -5.490 -21.911 1.00 93.38 86 GLU A N 1
ATOM 670 C CA . GLU A 1 86 ? 14.688 -6.902 -21.913 1.00 93.38 86 GLU A CA 1
ATOM 671 C C . GLU A 1 86 ? 14.007 -7.304 -20.599 1.00 93.38 86 GLU A C 1
ATOM 673 O O . GLU A 1 86 ? 13.127 -8.171 -20.575 1.00 93.38 86 GLU A O 1
ATOM 678 N N . GLN A 1 87 ? 14.417 -6.685 -19.492 1.00 94.12 87 GLN A N 1
ATOM 679 C CA . GLN A 1 87 ? 13.947 -6.967 -18.143 1.00 94.12 87 GLN A CA 1
ATOM 680 C C . GLN A 1 87 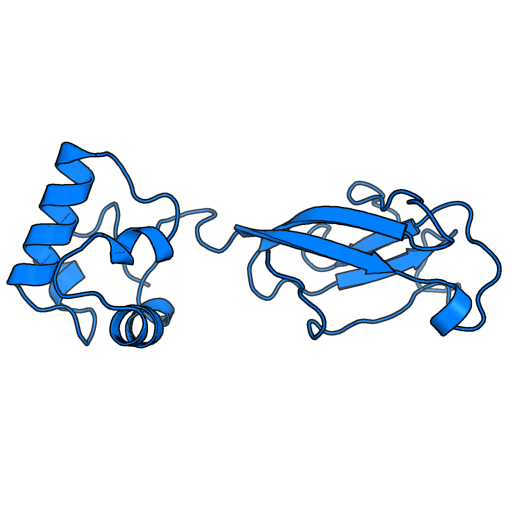? 13.699 -5.670 -17.392 1.00 94.12 87 GLN A C 1
ATOM 682 O O . GLN A 1 87 ? 14.559 -4.796 -17.355 1.00 94.12 87 GLN A O 1
ATOM 687 N N . VAL A 1 88 ? 12.547 -5.589 -16.729 1.00 94.62 88 VAL A N 1
ATOM 688 C CA . VAL A 1 88 ? 12.185 -4.468 -15.863 1.00 94.62 88 VAL A CA 1
ATOM 689 C C . VAL A 1 88 ? 11.627 -5.011 -14.552 1.00 94.62 88 VAL A C 1
ATOM 691 O O . VAL A 1 88 ? 10.754 -5.883 -14.558 1.00 94.62 88 VAL A O 1
ATOM 694 N N . HIS A 1 89 ? 12.099 -4.498 -13.420 1.00 95.81 89 HIS A N 1
ATOM 695 C CA . HIS A 1 89 ? 11.590 -4.857 -12.093 1.00 95.81 89 HIS A CA 1
ATOM 696 C C . HIS A 1 89 ? 11.603 -3.668 -11.139 1.00 95.81 89 HIS A C 1
ATOM 698 O O . HIS A 1 89 ? 12.299 -2.677 -11.352 1.00 95.81 89 HIS A O 1
ATOM 704 N N . LEU A 1 90 ? 10.807 -3.766 -10.077 1.00 94.50 90 LEU A N 1
ATOM 705 C CA . LEU A 1 90 ? 10.811 -2.785 -9.001 1.00 94.50 90 LEU A CA 1
ATOM 706 C C . LEU A 1 90 ? 11.817 -3.144 -7.925 1.00 94.50 90 LEU A C 1
ATOM 708 O O . LEU A 1 90 ? 11.954 -4.306 -7.546 1.00 94.50 90 LEU A O 1
ATOM 712 N N . VAL A 1 91 ? 12.437 -2.105 -7.381 1.00 94.12 91 VAL A N 1
ATOM 713 C CA . VAL A 1 91 ? 13.333 -2.175 -6.230 1.00 94.12 91 VAL A CA 1
ATOM 714 C C . VAL A 1 91 ? 12.973 -1.056 -5.272 1.00 94.12 91 VAL A C 1
ATOM 716 O O . VAL A 1 91 ? 12.750 0.072 -5.700 1.00 94.12 91 VAL A O 1
ATOM 719 N N . GLY A 1 92 ? 12.896 -1.340 -3.979 1.00 92.56 92 GLY A N 1
ATOM 720 C CA . GLY A 1 92 ? 12.410 -0.369 -3.009 1.00 92.56 92 GLY A CA 1
ATOM 721 C C . GLY A 1 92 ? 12.233 -0.941 -1.614 1.00 92.56 92 GLY A C 1
ATOM 722 O O . GLY A 1 92 ? 12.808 -1.967 -1.252 1.00 92.56 92 GLY A O 1
ATOM 723 N N . SER A 1 93 ? 11.381 -0.308 -0.811 1.00 91.62 93 SER A N 1
ATOM 724 C CA . SER A 1 93 ? 11.140 -0.746 0.569 1.00 91.62 93 SER A CA 1
ATOM 725 C C . SER A 1 93 ? 10.582 -2.175 0.671 1.00 91.62 93 SER A C 1
ATOM 727 O O . SER A 1 93 ? 10.742 -2.821 1.700 1.00 91.62 93 SER A O 1
ATOM 729 N N . MET A 1 94 ? 9.933 -2.682 -0.382 1.00 91.62 94 MET A N 1
ATOM 730 C CA . MET A 1 94 ? 9.348 -4.029 -0.444 1.00 91.62 94 MET A CA 1
ATOM 731 C C . MET A 1 94 ? 10.369 -5.163 -0.634 1.00 91.62 94 MET A C 1
ATOM 733 O O . MET A 1 94 ? 10.023 -6.324 -0.417 1.00 91.62 94 MET A O 1
ATOM 737 N N . ASN A 1 95 ? 11.602 -4.840 -1.035 1.00 93.81 95 ASN A N 1
ATOM 738 C CA . ASN A 1 95 ? 12.704 -5.794 -1.193 1.00 93.81 95 ASN A CA 1
ATOM 739 C C . ASN A 1 95 ? 14.002 -5.307 -0.519 1.00 93.81 95 ASN A C 1
ATOM 741 O O . ASN A 1 95 ? 15.100 -5.681 -0.917 1.00 93.81 95 ASN A O 1
ATOM 745 N N . ASN A 1 96 ? 13.883 -4.449 0.502 1.00 94.75 96 ASN A N 1
ATOM 746 C CA . ASN A 1 96 ? 15.015 -3.860 1.229 1.00 94.75 96 ASN A CA 1
ATOM 747 C C . ASN A 1 96 ? 16.035 -3.133 0.335 1.00 94.75 96 ASN A C 1
ATOM 749 O O . ASN A 1 96 ? 17.223 -3.112 0.654 1.00 94.75 96 ASN A O 1
ATOM 753 N N . TRP A 1 97 ? 15.576 -2.522 -0.760 1.00 93.56 97 TRP A N 1
ATOM 754 C CA . TRP A 1 97 ? 16.426 -1.840 -1.736 1.00 93.56 97 TRP A CA 1
ATOM 755 C C . TRP A 1 97 ? 17.502 -2.740 -2.368 1.00 93.56 97 TRP A C 1
ATOM 757 O O . TRP A 1 97 ? 18.541 -2.237 -2.801 1.00 93.56 97 TRP A O 1
ATOM 767 N N . ASP A 1 98 ? 17.261 -4.053 -2.443 1.00 95.88 98 ASP A N 1
ATOM 768 C CA . ASP A 1 98 ? 18.152 -4.993 -3.121 1.00 95.88 98 ASP A CA 1
ATOM 769 C C . ASP A 1 98 ? 17.942 -4.918 -4.647 1.00 95.88 98 ASP A C 1
ATOM 771 O O . ASP A 1 98 ? 16.891 -5.333 -5.147 1.00 95.88 98 ASP A O 1
ATOM 775 N N . PRO A 1 99 ? 18.912 -4.395 -5.422 1.00 94.81 99 PRO A N 1
ATOM 776 C CA . PRO A 1 99 ? 18.775 -4.278 -6.867 1.00 94.81 99 PRO A CA 1
ATOM 777 C C . PRO A 1 99 ? 18.800 -5.631 -7.587 1.00 94.81 99 PRO A C 1
ATOM 779 O O . PRO A 1 99 ? 18.324 -5.724 -8.722 1.00 94.81 99 PRO A O 1
ATOM 782 N N . ALA A 1 100 ? 19.337 -6.674 -6.948 1.00 95.06 100 ALA A N 1
ATOM 783 C CA . ALA A 1 100 ? 19.415 -8.019 -7.499 1.00 95.06 100 ALA A CA 1
ATOM 784 C C . ALA A 1 100 ? 18.150 -8.850 -7.244 1.00 95.06 100 ALA A C 1
ATOM 786 O O . ALA A 1 100 ? 17.940 -9.857 -7.927 1.00 95.06 100 ALA A O 1
ATOM 787 N N . ASP A 1 101 ? 17.289 -8.428 -6.314 1.00 95.69 101 ASP A N 1
ATOM 788 C CA . ASP A 1 101 ? 16.017 -9.093 -6.053 1.00 95.69 101 ASP A CA 1
ATOM 789 C C . ASP A 1 101 ? 14.970 -8.726 -7.119 1.00 95.69 101 ASP A C 1
ATOM 791 O O . ASP A 1 101 ? 14.361 -7.654 -7.108 1.00 95.69 101 ASP A O 1
ATOM 795 N N . LYS A 1 102 ? 14.729 -9.675 -8.030 1.00 95.06 102 LYS A N 1
ATOM 796 C CA . LYS A 1 102 ? 13.779 -9.567 -9.148 1.00 95.06 102 LYS A CA 1
ATOM 797 C C . LYS A 1 102 ? 12.366 -10.059 -8.807 1.00 95.06 102 LYS A C 1
ATOM 799 O O . LYS A 1 102 ? 11.596 -10.364 -9.716 1.00 95.06 102 LYS A O 1
ATOM 804 N N . SER A 1 103 ? 11.997 -10.145 -7.526 1.00 96.50 103 SER A N 1
ATOM 805 C CA . SER A 1 103 ? 10.679 -10.643 -7.083 1.00 96.50 103 SER A CA 1
ATOM 806 C C . SER A 1 103 ? 9.491 -9.763 -7.501 1.00 96.50 103 SER A C 1
ATOM 808 O O . SER A 1 103 ? 8.343 -10.200 -7.410 1.00 96.50 103 SER A O 1
ATOM 810 N N . TYR A 1 104 ? 9.747 -8.553 -8.010 1.00 95.75 104 TYR A N 1
ATOM 811 C CA . TYR A 1 104 ? 8.727 -7.597 -8.453 1.00 95.75 104 TYR A CA 1
ATOM 812 C C . TYR A 1 104 ? 8.873 -7.240 -9.947 1.00 95.75 104 TYR A C 1
ATOM 814 O O . TYR A 1 104 ? 9.121 -6.079 -10.280 1.00 95.75 104 TYR A O 1
ATOM 822 N N . PRO A 1 105 ? 8.745 -8.207 -10.877 1.00 97.19 105 PRO A N 1
ATOM 823 C CA . PRO A 1 105 ? 8.954 -7.959 -12.300 1.00 97.19 105 PRO A CA 1
AT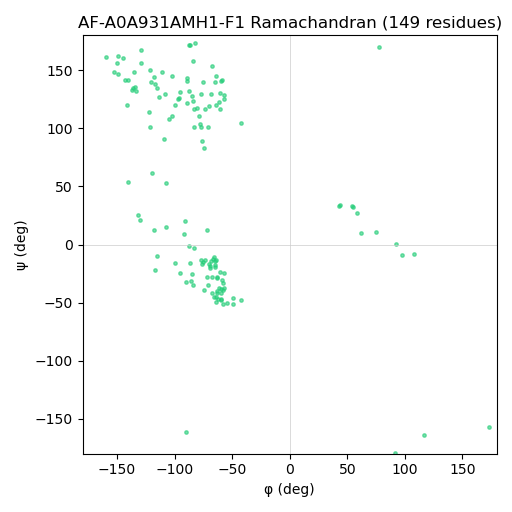OM 824 C C . PRO A 1 105 ? 7.770 -7.209 -12.916 1.00 97.19 105 PRO A C 1
ATOM 826 O O . PRO A 1 105 ? 6.610 -7.532 -12.642 1.00 97.19 105 PRO A O 1
ATOM 829 N N . LEU A 1 106 ? 8.041 -6.252 -13.801 1.00 94.62 106 LEU A N 1
ATOM 830 C CA . LEU A 1 106 ? 7.027 -5.719 -14.706 1.00 94.62 106 LEU A CA 1
ATOM 831 C C . LEU A 1 106 ? 6.915 -6.627 -15.934 1.00 94.62 106 LEU A C 1
ATOM 833 O O . LEU A 1 106 ? 7.835 -7.375 -16.268 1.00 94.62 106 LEU A O 1
ATOM 837 N N . LYS A 1 107 ? 5.772 -6.573 -16.618 1.00 94.31 107 LYS A N 1
ATOM 838 C CA . LYS A 1 107 ? 5.539 -7.324 -17.853 1.00 94.31 107 LYS A CA 1
ATOM 839 C C . LYS A 1 107 ? 5.323 -6.355 -19.000 1.00 94.31 107 LYS A C 1
ATOM 841 O O . LYS A 1 107 ? 4.601 -5.376 -18.838 1.00 94.31 107 LYS A O 1
ATOM 846 N N . LYS A 1 108 ? 5.908 -6.644 -20.158 1.00 90.19 108 LYS A N 1
ATOM 847 C CA . LYS A 1 108 ? 5.652 -5.881 -21.382 1.00 90.19 108 LYS A CA 1
ATOM 848 C C . LYS A 1 108 ? 4.179 -6.049 -21.788 1.00 90.19 108 LYS A C 1
ATOM 850 O O . LYS A 1 108 ? 3.719 -7.183 -21.938 1.00 90.19 108 LYS A O 1
ATOM 855 N N . GLY A 1 109 ? 3.445 -4.941 -21.862 1.00 78.25 109 GLY A N 1
ATOM 856 C CA . GLY A 1 109 ? 2.031 -4.882 -22.238 1.00 78.25 109 GLY A CA 1
ATOM 857 C C . GLY A 1 109 ? 1.815 -4.707 -23.745 1.00 78.25 109 GLY A C 1
ATOM 858 O O . GLY A 1 109 ? 2.704 -4.983 -24.549 1.00 78.25 109 GLY A O 1
ATOM 859 N N . GLU A 1 110 ? 0.612 -4.266 -24.129 1.00 69.19 110 GLU A N 1
ATOM 860 C CA . GLU A 1 110 ? 0.329 -3.777 -25.486 1.00 69.19 110 GLU A CA 1
ATOM 861 C C . GLU A 1 110 ? 0.885 -2.351 -25.642 1.00 69.19 110 GLU A C 1
ATOM 863 O O . GLU A 1 110 ? 0.635 -1.491 -24.797 1.00 69.19 110 GLU A O 1
ATOM 868 N N . GLY A 1 111 ? 1.649 -2.096 -26.709 1.00 66.12 111 GLY A N 1
ATOM 869 C CA . GLY A 1 111 ? 2.513 -0.911 -26.784 1.00 66.12 111 GLY A CA 1
ATOM 870 C C . GLY A 1 111 ? 3.784 -1.096 -25.949 1.00 66.12 111 GLY A C 1
ATOM 871 O O . GLY A 1 111 ? 3.924 -2.068 -25.214 1.00 66.12 111 GLY A O 1
ATOM 872 N N . GLU A 1 112 ? 4.760 -0.202 -26.064 1.00 81.19 112 GLU A N 1
ATOM 873 C CA . GLU A 1 112 ? 6.071 -0.357 -25.405 1.00 81.19 112 GLU A CA 1
ATOM 874 C C . GLU A 1 112 ? 6.040 -0.157 -23.872 1.00 81.19 112 GLU A C 1
ATOM 876 O O . GLU A 1 112 ? 7.077 -0.090 -23.217 1.00 81.19 112 GLU A O 1
ATOM 881 N N . VAL A 1 113 ? 4.843 -0.134 -23.277 1.00 89.56 113 VAL A N 1
ATOM 882 C CA . VAL A 1 113 ? 4.606 0.094 -21.852 1.00 89.56 113 VAL A CA 1
ATOM 883 C C . VAL A 1 113 ? 4.741 -1.204 -21.055 1.00 89.56 113 VAL A C 1
ATOM 885 O O . VAL A 1 113 ? 4.088 -2.216 -21.317 1.00 89.56 113 VAL A O 1
ATOM 888 N N . TRP A 1 114 ? 5.562 -1.155 -20.017 1.00 92.75 114 TRP A N 1
ATOM 889 C CA . TRP A 1 114 ? 5.707 -2.187 -19.002 1.00 92.75 114 TRP A CA 1
ATOM 890 C C . TRP A 1 114 ? 4.696 -1.964 -17.885 1.00 92.75 114 TRP A C 1
ATOM 892 O O . TRP A 1 114 ? 4.586 -0.857 -17.369 1.00 92.75 114 TRP A O 1
ATOM 902 N N . LYS A 1 115 ? 3.973 -3.009 -17.478 1.00 92.88 115 LYS A N 1
ATOM 903 C CA . LYS A 1 115 ? 2.917 -2.918 -16.467 1.00 92.88 115 LYS A CA 1
ATOM 904 C C . LYS A 1 115 ? 2.873 -4.143 -15.562 1.00 92.88 115 LYS A C 1
ATOM 906 O O . LYS A 1 115 ? 3.045 -5.274 -16.020 1.00 92.88 115 LYS A O 1
ATOM 911 N N . ASN A 1 116 ? 2.612 -3.933 -14.274 1.00 93.44 116 ASN A N 1
ATOM 912 C CA . ASN A 1 116 ? 2.165 -4.982 -13.353 1.00 93.44 116 ASN A CA 1
ATOM 913 C C . ASN A 1 116 ? 1.473 -4.367 -12.121 1.00 93.44 116 ASN A C 1
ATOM 915 O O . ASN A 1 116 ? 1.662 -3.190 -11.822 1.00 93.44 116 ASN A O 1
ATOM 919 N N . THR A 1 117 ? 0.693 -5.167 -11.395 1.00 93.00 117 THR A N 1
ATOM 920 C CA . THR A 1 117 ? 0.027 -4.761 -10.152 1.00 93.00 117 THR A CA 1
ATOM 921 C C . THR A 1 117 ? 0.611 -5.539 -8.980 1.00 93.00 117 THR A C 1
ATOM 923 O O . THR A 1 117 ? 0.641 -6.770 -8.988 1.00 93.00 117 THR A O 1
ATOM 926 N N . PHE A 1 118 ? 1.052 -4.818 -7.953 1.00 92.12 118 PHE A N 1
ATOM 927 C CA . PHE A 1 118 ? 1.688 -5.379 -6.764 1.00 92.12 118 PHE A CA 1
ATOM 928 C C . PHE A 1 118 ? 0.916 -5.013 -5.506 1.00 92.12 118 PHE A C 1
ATOM 930 O O . PHE A 1 118 ? 0.334 -3.939 -5.413 1.00 92.12 118 PHE A O 1
ATOM 937 N N . LYS A 1 119 ? 0.967 -5.883 -4.500 1.00 89.69 119 LYS A N 1
ATOM 938 C CA . LYS A 1 119 ? 0.512 -5.555 -3.149 1.00 89.69 119 LYS A CA 1
ATOM 939 C C . LYS A 1 119 ? 1.634 -4.827 -2.416 1.00 89.69 119 LYS A C 1
ATOM 941 O O . LYS A 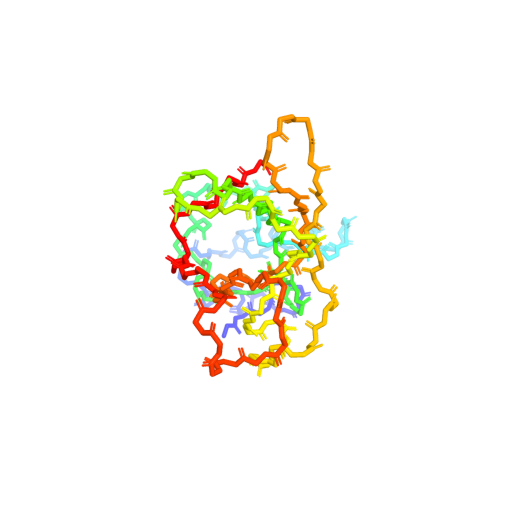1 119 ? 2.584 -5.468 -1.979 1.00 89.69 119 LYS A O 1
ATOM 946 N N . LEU A 1 120 ? 1.541 -3.503 -2.316 1.00 87.81 120 LEU A N 1
ATOM 947 C CA . LEU A 1 120 ? 2.557 -2.652 -1.695 1.00 87.81 120 LEU A CA 1
ATOM 948 C C . LEU A 1 120 ? 1.983 -1.918 -0.489 1.00 87.81 120 LEU A C 1
ATOM 950 O O . LEU A 1 120 ? 0.835 -1.484 -0.505 1.00 87.81 120 LEU A O 1
ATOM 954 N N . LYS A 1 121 ? 2.809 -1.743 0.540 1.00 85.06 121 LYS A N 1
ATOM 955 C CA . LYS A 1 121 ? 2.487 -0.895 1.688 1.00 85.06 121 LYS A CA 1
ATOM 956 C C . LYS A 1 121 ? 2.216 0.545 1.230 1.00 85.06 121 LYS A C 1
ATOM 958 O O . LYS A 1 121 ? 2.896 1.055 0.342 1.00 85.06 121 LYS A O 1
ATOM 963 N N . GLU A 1 122 ? 1.250 1.219 1.834 1.00 81.69 122 GLU A N 1
ATOM 964 C CA . GLU A 1 122 ? 0.948 2.621 1.581 1.00 81.69 122 GLU A CA 1
ATOM 965 C C . GLU A 1 122 ? 2.174 3.466 1.934 1.00 81.69 122 GLU A C 1
ATOM 967 O O . GLU A 1 122 ? 2.782 3.303 2.992 1.00 81.69 122 GLU A O 1
ATOM 972 N N . GLY A 1 123 ? 2.568 4.337 1.004 1.00 79.12 123 GLY A N 1
ATOM 973 C CA . GLY A 1 123 ? 3.811 5.098 1.109 1.00 79.12 123 GLY A CA 1
ATOM 974 C C . GLY A 1 123 ? 5.083 4.287 0.832 1.00 79.12 123 GLY A C 1
ATOM 975 O O . GLY A 1 123 ? 6.165 4.800 1.096 1.00 79.12 123 GLY A O 1
ATOM 976 N N . ALA A 1 124 ? 4.987 3.053 0.315 1.00 86.81 124 ALA A N 1
ATOM 977 C CA . ALA A 1 124 ? 6.158 2.308 -0.140 1.00 86.81 124 ALA A CA 1
ATOM 978 C C . ALA A 1 124 ? 6.926 3.105 -1.201 1.00 86.81 124 ALA A C 1
ATOM 980 O O . ALA A 1 1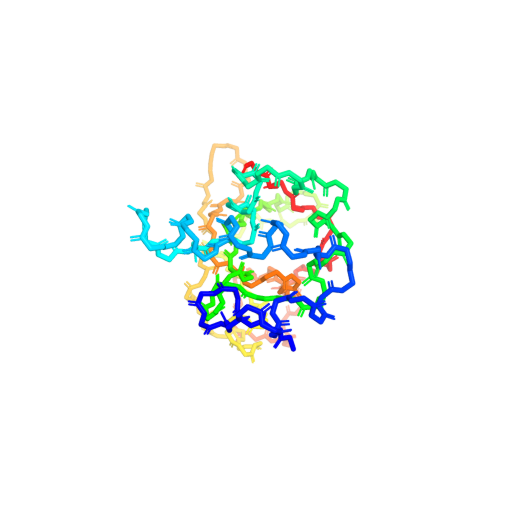24 ? 6.365 3.554 -2.203 1.00 86.81 124 ALA A O 1
ATOM 981 N N . GLU A 1 125 ? 8.225 3.243 -0.975 1.00 86.94 125 GLU A N 1
ATOM 982 C CA . GLU A 1 125 ? 9.144 3.879 -1.909 1.00 86.94 125 GLU A CA 1
ATOM 983 C C . GLU A 1 125 ? 9.695 2.829 -2.870 1.00 86.94 125 GLU A C 1
ATOM 985 O O . GLU A 1 125 ? 10.004 1.706 -2.459 1.00 86.94 125 GLU A O 1
ATOM 990 N N . TYR A 1 126 ? 9.832 3.194 -4.145 1.00 90.69 126 TYR A N 1
ATOM 991 C CA . TYR A 1 126 ? 10.370 2.310 -5.169 1.00 90.69 126 TYR A CA 1
ATOM 992 C C . TYR A 1 126 ? 11.111 3.072 -6.273 1.00 90.69 126 TYR A C 1
ATOM 994 O O . TYR A 1 126 ? 10.948 4.275 -6.470 1.00 90.69 126 TYR A O 1
ATOM 1002 N N . LYS A 1 127 ? 11.926 2.325 -7.009 1.00 91.94 127 LYS A N 1
ATOM 1003 C CA . LYS A 1 127 ? 12.552 2.668 -8.281 1.00 91.94 127 LYS A CA 1
ATOM 1004 C C . LYS A 1 127 ? 12.281 1.547 -9.273 1.00 91.94 127 LYS A C 1
ATOM 1006 O O . LYS A 1 127 ? 12.061 0.399 -8.882 1.00 91.94 127 LYS A O 1
ATOM 1011 N N . ILE A 1 128 ? 12.327 1.888 -10.551 1.00 92.81 128 ILE A N 1
ATOM 1012 C CA . ILE A 1 128 ? 12.290 0.914 -11.635 1.00 92.81 128 ILE A CA 1
ATOM 1013 C C . ILE A 1 128 ? 13.731 0.656 -12.060 1.00 92.81 128 ILE A C 1
ATOM 1015 O O . ILE A 1 128 ? 14.462 1.593 -12.371 1.00 92.81 128 ILE A O 1
ATOM 1019 N N . MET A 1 129 ? 14.130 -0.607 -12.051 1.00 93.94 129 MET A N 1
ATOM 1020 C CA . MET A 1 129 ? 15.397 -1.096 -12.585 1.00 93.94 129 MET A CA 1
ATOM 1021 C C . MET A 1 129 ? 15.147 -1.743 -13.940 1.00 93.94 129 MET A C 1
ATOM 1023 O O . MET A 1 129 ? 14.116 -2.393 -14.129 1.00 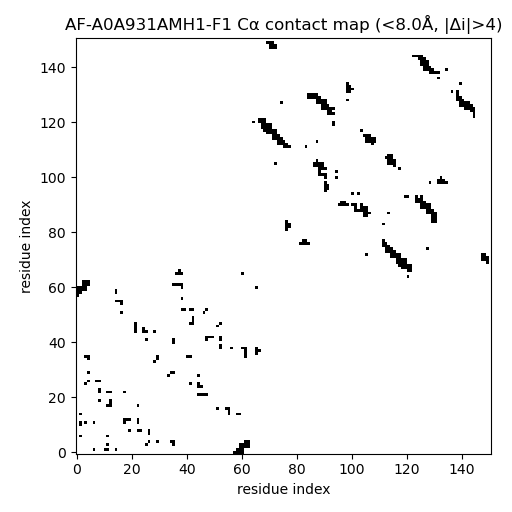93.94 129 MET A O 1
ATOM 1027 N N . TYR A 1 130 ? 16.101 -1.604 -14.857 1.00 94.25 130 TYR A N 1
ATOM 1028 C CA . TYR A 1 130 ? 16.052 -2.262 -16.159 1.00 94.25 130 TYR A CA 1
ATOM 1029 C C . TYR A 1 130 ? 17.411 -2.855 -16.529 1.00 94.25 130 TYR A C 1
ATOM 1031 O O . TYR A 1 130 ? 18.437 -2.221 -16.319 1.00 94.25 130 TYR A O 1
ATOM 1039 N N . ASP A 1 131 ? 17.436 -4.094 -17.027 1.00 93.88 131 ASP A N 1
ATOM 1040 C CA . ASP A 1 131 ? 18.645 -4.794 -17.512 1.00 93.88 131 ASP A CA 1
ATOM 1041 C C . ASP A 1 131 ? 19.897 -4.662 -16.617 1.00 93.88 131 ASP A C 1
ATOM 1043 O O . ASP A 1 131 ? 21.037 -4.601 -17.094 1.00 93.88 131 ASP A O 1
ATOM 1047 N N . SER A 1 132 ? 19.677 -4.596 -15.302 1.00 92.69 132 SER A N 1
ATOM 1048 C CA . SER A 1 132 ? 20.706 -4.425 -14.279 1.00 92.69 132 SER A CA 1
ATOM 1049 C C . SER A 1 132 ? 20.292 -5.092 -12.972 1.00 92.69 132 SER A C 1
ATOM 1051 O O . SER A 1 132 ? 19.112 -5.291 -12.691 1.00 92.69 132 SER A O 1
ATOM 1053 N N . SER A 1 133 ? 21.285 -5.433 -12.159 1.00 91.75 133 SER A N 1
ATOM 1054 C CA . SER A 1 133 ? 21.135 -5.886 -10.773 1.00 91.75 133 SER A CA 1
ATOM 1055 C C . SER A 1 133 ? 22.064 -5.117 -9.828 1.00 91.75 133 SER A C 1
ATOM 1057 O O . SER A 1 133 ? 22.426 -5.623 -8.769 1.00 91.75 133 SER A O 1
ATOM 1059 N N . SER A 1 134 ? 22.511 -3.927 -10.237 1.00 91.94 134 SER A N 1
ATOM 1060 C CA . SER A 1 134 ? 23.484 -3.104 -9.518 1.00 91.94 134 SER A CA 1
ATOM 1061 C C . SER A 1 134 ? 23.118 -1.625 -9.598 1.00 91.94 134 SER A C 1
ATOM 1063 O O . SER A 1 134 ? 22.703 -1.134 -10.648 1.00 91.94 134 SER A O 1
ATOM 1065 N N . TRP A 1 135 ? 23.334 -0.903 -8.498 1.00 89.38 135 TRP A N 1
ATOM 1066 C CA . TRP A 1 135 ? 23.187 0.554 -8.447 1.00 89.38 135 TRP A CA 1
ATOM 1067 C C . TRP A 1 135 ? 24.280 1.301 -9.223 1.00 89.38 135 TRP A C 1
ATOM 1069 O O . TRP A 1 135 ? 24.102 2.468 -9.547 1.00 89.38 135 TRP A O 1
ATOM 1079 N N . GLU A 1 136 ? 25.388 0.634 -9.552 1.00 87.88 136 GLU A N 1
ATOM 1080 C CA . GLU A 1 136 ? 26.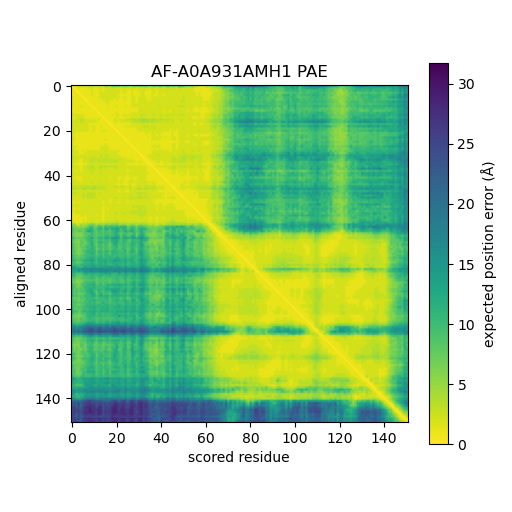534 1.259 -10.224 1.00 87.88 136 GLU A CA 1
ATOM 1081 C C . GLU A 1 136 ? 26.298 1.514 -11.724 1.00 87.88 136 GLU A C 1
ATOM 1083 O O . GLU A 1 136 ? 27.043 2.269 -12.340 1.00 87.88 136 GLU A O 1
ATOM 1088 N N . GLU A 1 137 ? 25.291 0.880 -12.335 1.00 79.06 137 GLU A N 1
ATOM 1089 C CA . GLU A 1 137 ? 25.119 0.878 -13.798 1.00 79.06 137 GLU A CA 1
ATOM 1090 C C . GLU A 1 137 ? 24.220 2.000 -14.358 1.00 79.06 137 GLU A C 1
ATOM 1092 O O . GLU A 1 137 ? 23.893 1.945 -15.535 1.00 79.06 137 GLU A O 1
ATOM 1097 N N . ASP A 1 138 ? 23.803 2.996 -13.565 1.00 81.50 138 ASP A N 1
ATOM 1098 C CA . ASP A 1 138 ? 22.845 4.068 -13.956 1.00 81.50 138 ASP A CA 1
ATOM 1099 C C . ASP A 1 138 ? 21.631 3.562 -14.768 1.00 81.50 138 ASP A C 1
ATOM 1101 O O . ASP A 1 138 ? 21.104 4.204 -15.673 1.00 81.50 138 ASP A O 1
ATOM 1105 N N . LYS A 1 139 ? 21.201 2.339 -14.452 1.00 88.75 139 LYS A N 1
ATOM 1106 C CA . LYS A 1 139 ? 20.144 1.598 -15.143 1.00 88.75 139 LYS A CA 1
ATOM 1107 C C . LYS A 1 139 ? 18.884 1.538 -14.292 1.00 88.75 139 LYS A C 1
ATOM 1109 O O . LYS A 1 139 ? 18.349 0.474 -13.963 1.00 88.75 139 LYS A O 1
ATOM 1114 N N . HIS A 1 140 ? 18.456 2.716 -13.861 1.00 87.12 140 HIS A N 1
ATOM 1115 C CA . HIS A 1 140 ? 17.267 2.873 -13.047 1.00 87.12 140 HIS A CA 1
ATOM 1116 C C . HIS A 1 140 ? 16.573 4.205 -13.306 1.00 87.12 140 HIS A C 1
ATOM 1118 O O . HIS A 1 140 ? 17.217 5.237 -13.487 1.00 87.12 140 HIS A O 1
ATOM 1124 N N . VAL A 1 141 ? 15.250 4.214 -13.198 1.00 82.75 141 VAL A N 1
ATOM 1125 C CA . VAL A 1 141 ? 14.463 5.448 -13.158 1.00 82.75 141 VAL A CA 1
ATOM 1126 C C . VAL A 1 141 ? 13.783 5.581 -11.800 1.00 82.75 141 VAL A C 1
ATOM 1128 O O . VAL A 1 141 ? 13.270 4.618 -11.219 1.00 82.75 141 VAL A O 1
ATOM 1131 N N . GLY A 1 142 ? 13.853 6.788 -11.240 1.00 65.69 142 GLY A N 1
ATOM 1132 C CA . GLY A 1 142 ? 13.320 7.096 -9.920 1.00 65.69 142 GLY A CA 1
ATOM 1133 C C . GLY A 1 142 ? 11.971 7.781 -10.016 1.00 65.69 142 GLY A C 1
ATOM 1134 O O . GLY A 1 142 ? 11.881 8.878 -10.559 1.00 65.69 142 GLY A O 1
ATOM 1135 N N . TYR A 1 143 ? 10.946 7.161 -9.435 1.00 59.09 143 TYR A N 1
ATOM 1136 C CA . TYR A 1 143 ? 9.643 7.779 -9.265 1.00 59.09 143 TYR A CA 1
ATOM 1137 C C . TYR A 1 143 ? 9.298 7.798 -7.775 1.00 59.09 143 TYR A C 1
ATOM 1139 O O . TYR A 1 143 ? 8.903 6.791 -7.193 1.00 59.09 143 TYR A O 1
ATOM 1147 N N . TYR A 1 144 ? 9.467 8.954 -7.131 1.00 49.97 144 TYR A N 1
ATOM 1148 C CA . TYR A 1 144 ? 9.031 9.152 -5.749 1.00 49.97 144 TYR A CA 1
ATOM 1149 C C . TYR A 1 144 ? 7.503 9.287 -5.719 1.00 49.97 144 TYR A C 1
ATOM 1151 O O . TYR A 1 144 ? 6.964 10.387 -5.730 1.00 49.97 144 TYR A O 1
ATOM 1159 N N . GLY A 1 145 ? 6.789 8.161 -5.722 1.00 49.31 145 GLY A N 1
ATOM 1160 C CA . GLY A 1 145 ? 5.407 8.068 -5.239 1.00 49.31 145 GLY A CA 1
ATOM 1161 C C . GLY A 1 145 ? 4.306 8.890 -5.935 1.00 49.31 145 GLY A C 1
ATOM 1162 O O . GLY A 1 145 ? 3.202 8.916 -5.402 1.00 49.31 145 GLY A O 1
ATOM 1163 N N . SER A 1 146 ? 4.519 9.546 -7.082 1.00 40.59 146 SER A N 1
ATOM 1164 C CA . SER A 1 146 ? 3.538 10.528 -7.602 1.00 40.59 146 SER A CA 1
ATOM 1165 C C . SER A 1 146 ? 2.692 10.133 -8.825 1.00 40.59 146 SER A C 1
ATOM 1167 O O . SER A 1 146 ? 2.102 11.025 -9.405 1.00 40.59 146 SER A O 1
ATOM 1169 N N . ASN A 1 147 ? 2.614 8.859 -9.230 1.00 40.97 147 ASN A N 1
ATOM 1170 C CA . ASN A 1 147 ? 1.698 8.400 -10.292 1.00 40.97 147 ASN A CA 1
ATOM 1171 C C . ASN A 1 147 ? 1.093 7.039 -9.912 1.00 40.97 147 ASN A C 1
ATOM 1173 O O . ASN A 1 147 ? 1.175 6.047 -10.630 1.00 40.97 147 ASN A O 1
ATOM 1177 N N . LEU A 1 148 ? 0.502 6.989 -8.719 1.00 41.00 148 LEU A N 1
ATOM 1178 C CA . LEU A 1 148 ? -0.404 5.917 -8.330 1.00 41.00 148 LEU A CA 1
ATOM 1179 C C . LEU A 1 148 ? -1.704 6.074 -9.129 1.00 41.00 148 LEU A C 1
ATOM 1181 O O . LEU A 1 148 ? -2.562 6.875 -8.757 1.00 41.00 148 LEU A O 1
ATOM 1185 N N . VAL A 1 149 ? -1.881 5.290 -10.193 1.00 37.88 149 VAL A N 1
ATOM 1186 C CA . VAL A 1 149 ? -3.239 4.967 -10.646 1.00 37.88 149 VAL A CA 1
ATOM 1187 C C . VAL A 1 149 ? -3.763 3.913 -9.674 1.00 37.88 149 VAL A C 1
ATOM 1189 O O . VAL A 1 149 ? -3.530 2.715 -9.828 1.00 37.88 149 VAL A O 1
ATOM 1192 N N . VAL A 1 150 ? -4.383 4.388 -8.594 1.00 34.00 150 VAL A N 1
ATOM 1193 C CA . VAL A 1 150 ? -5.226 3.549 -7.741 1.00 34.00 150 VAL A CA 1
ATOM 1194 C C . VAL A 1 150 ? -6.547 3.388 -8.490 1.00 34.00 150 VAL A C 1
ATOM 1196 O O . VAL A 1 150 ? -7.344 4.326 -8.506 1.00 34.00 150 VAL A O 1
ATOM 1199 N N . GLU A 1 151 ? -6.750 2.248 -9.149 1.00 33.53 151 GLU A N 1
ATOM 1200 C CA . GLU A 1 151 ? -8.103 1.807 -9.528 1.00 33.53 151 GLU A CA 1
ATOM 1201 C C . GLU A 1 151 ? -8.818 1.192 -8.316 1.00 33.53 151 GLU A C 1
ATOM 1203 O O . GLU A 1 151 ? -8.173 0.420 -7.565 1.00 33.53 151 GLU A O 1
#

Solvent-accessible surface area (backbone atoms only — not comparable to full-atom values): 8858 Å² total; per-residue (Å²): 110,48,39,70,68,74,52,51,65,69,59,41,43,68,39,75,88,36,46,69,71,41,30,50,47,49,54,51,46,34,73,76,75,42,71,53,71,33,64,73,60,48,57,79,35,76,87,31,47,74,70,51,46,66,68,34,48,88,48,42,40,37,51,95,61,34,52,48,36,73,41,43,48,74,46,55,44,71,86,70,78,42,77,86,69,90,42,42,26,44,32,19,67,92,55,76,60,36,53,67,52,66,88,44,57,45,38,82,50,87,67,84,34,28,38,41,74,42,82,39,51,70,87,56,50,47,30,42,34,36,77,55,54,51,85,87,68,79,40,62,50,82,52,87,75,81,75,74,59,72,124

Foldseek 3Di:
DAALLPDDQVSQCVQVQQDNQQSVQSVVCCVVPNQDQALVVSCVGPSDDPVSSVSRVVVYASDPLNQWAWFKDKDACVVVVHDQFPWKAKAFPVPPRQLQDRVGTWPQDPPSMTIDIDGDGHQTAIKMATPDRDPVPVRIDGDRPDDGPRD

InterPro domains:
  IPR003583 Helix-hairpin-helix DNA-binding motif, class 1 [SM00278] (10-29)
  IPR003583 Helix-hairpin-helix DNA-binding motif, class 1 [SM00278] (40-59)
  IPR004509 Competence protein ComEA, helix-hairpin-helix domain [TIGR00426] (2-61)
  IPR010994 RuvA domain 2-like [SSF47781] (2-64)
  IPR013783 Immunoglobulin-like fold [G3DSA:2.60.40.10] (63-147)
  IPR014756 Immunoglobulin E-set [SSF81296] (84-141)
  IPR051675 Endonuclease/exonuclease/phosphatase family domain-containing protein 1 [PTHR21180] (2-73)
  IPR060575 SAM-like, helix-hairpin-helix tandem [PF12836] (2-61)

Mean predicted aligned error: 7.77 Å

pLDDT: mean 88.43, std 13.2, range [33.53, 98.06]

Organism: NCBI:txid2778430